Protein AF-A0A832C968-F1 (afdb_monomer_lite)

Structure (mmCIF, N/CA/C/O backbone):
data_AF-A0A832C968-F1
#
_entry.id   AF-A0A832C968-F1
#
loop_
_atom_site.group_PDB
_atom_site.id
_atom_site.type_symbol
_atom_site.label_atom_id
_atom_site.label_alt_id
_atom_site.label_comp_id
_atom_site.label_asym_id
_atom_site.label_entity_id
_atom_site.label_seq_id
_atom_site.pdbx_PDB_ins_code
_atom_site.Cartn_x
_atom_site.Cartn_y
_atom_site.Cartn_z
_atom_site.occupancy
_atom_site.B_iso_or_equiv
_atom_site.auth_seq_id
_atom_site.auth_comp_id
_atom_site.auth_asym_id
_atom_site.auth_atom_id
_atom_site.pdbx_PDB_model_num
ATOM 1 N N . MET A 1 1 ? -15.274 -1.407 5.123 1.00 70.69 1 MET A N 1
ATOM 2 C CA . MET A 1 1 ? -14.852 -0.932 3.786 1.00 70.69 1 MET A CA 1
ATOM 3 C C . MET A 1 1 ? -13.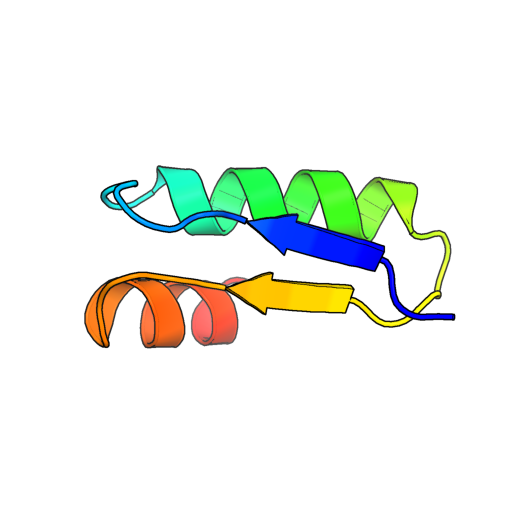343 -0.775 3.813 1.00 70.69 1 MET A C 1
ATOM 5 O O . MET A 1 1 ? -12.836 -0.395 4.859 1.00 70.69 1 MET A O 1
ATOM 9 N N . ALA A 1 2 ? -12.642 -1.140 2.740 1.00 81.81 2 ALA A N 1
ATOM 10 C CA . ALA A 1 2 ? -11.185 -1.036 2.678 1.00 81.81 2 ALA A CA 1
ATOM 11 C C . ALA A 1 2 ? -10.760 0.275 2.001 1.00 81.81 2 ALA A C 1
ATOM 13 O O . ALA A 1 2 ? -11.353 0.663 0.993 1.00 81.81 2 ALA A O 1
ATOM 14 N N . ILE A 1 3 ? -9.738 0.941 2.538 1.00 92.12 3 ILE A N 1
ATOM 15 C CA . ILE A 1 3 ? -9.172 2.166 1.961 1.00 92.12 3 ILE A CA 1
ATOM 16 C C . ILE A 1 3 ? -8.273 1.778 0.791 1.00 92.12 3 ILE A C 1
ATOM 18 O O . ILE A 1 3 ? -7.346 0.987 0.946 1.00 92.12 3 ILE A O 1
ATOM 22 N N . THR A 1 4 ? -8.553 2.311 -0.397 1.00 95.06 4 THR A N 1
ATOM 23 C CA . THR A 1 4 ? -7.782 1.979 -1.602 1.00 95.06 4 THR A CA 1
ATOM 24 C C . THR A 1 4 ? -6.628 2.957 -1.788 1.00 95.06 4 THR A C 1
ATOM 26 O O . THR A 1 4 ? -6.839 4.164 -1.880 1.00 95.06 4 THR A O 1
ATOM 29 N N . VAL A 1 5 ? -5.411 2.428 -1.891 1.00 95.06 5 VAL A N 1
ATOM 30 C CA . VAL A 1 5 ? -4.183 3.177 -2.159 1.00 95.06 5 VAL A CA 1
ATOM 31 C C . VAL A 1 5 ? -3.655 2.777 -3.529 1.00 95.06 5 VAL A C 1
ATO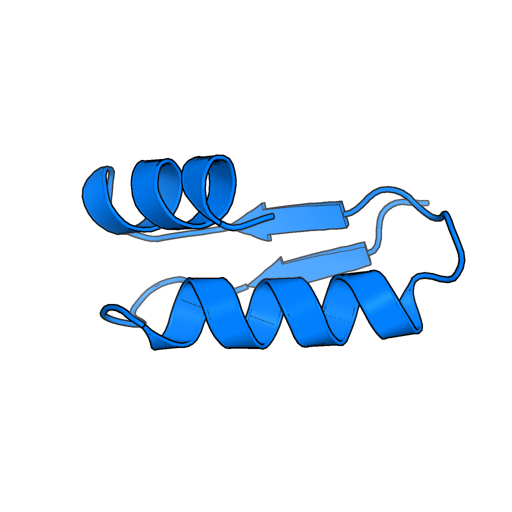M 33 O O . VAL A 1 5 ? -3.086 1.700 -3.703 1.00 95.06 5 VAL A O 1
ATOM 36 N N . ASP A 1 6 ? -3.822 3.657 -4.515 1.00 95.94 6 ASP A N 1
ATOM 37 C CA . ASP A 1 6 ? -3.211 3.471 -5.830 1.00 95.94 6 ASP A CA 1
ATOM 38 C C . ASP A 1 6 ? -1.785 4.039 -5.841 1.00 95.94 6 ASP A C 1
ATOM 40 O O . ASP A 1 6 ? -1.574 5.254 -5.754 1.00 95.94 6 ASP A O 1
ATOM 44 N N . ALA A 1 7 ? -0.803 3.146 -5.913 1.00 95.31 7 ALA A N 1
ATOM 45 C CA . ALA A 1 7 ? 0.620 3.441 -6.016 1.00 95.31 7 ALA A CA 1
ATOM 46 C C . ALA A 1 7 ? 1.234 2.850 -7.302 1.00 95.31 7 ALA A C 1
ATOM 48 O O . ALA A 1 7 ? 2.444 2.618 -7.374 1.00 95.31 7 ALA A O 1
ATOM 49 N N . ARG A 1 8 ? 0.419 2.588 -8.333 1.00 95.44 8 ARG A N 1
ATOM 50 C CA . ARG A 1 8 ? 0.910 2.144 -9.644 1.00 95.44 8 ARG A CA 1
ATOM 51 C C . ARG A 1 8 ? 1.702 3.262 -10.328 1.00 95.44 8 ARG A C 1
ATOM 53 O O . ARG A 1 8 ? 1.353 4.433 -10.226 1.00 95.44 8 ARG A O 1
ATOM 60 N N . GLY A 1 9 ? 2.777 2.894 -11.025 1.00 93.06 9 GLY A N 1
ATOM 61 C CA . GLY A 1 9 ? 3.671 3.840 -11.705 1.00 93.06 9 GLY A CA 1
ATOM 62 C C . GLY A 1 9 ? 4.620 4.593 -10.768 1.00 93.06 9 GLY A C 1
ATOM 63 O O . GLY A 1 9 ? 5.330 5.488 -11.216 1.00 93.06 9 GLY A O 1
ATOM 64 N N . LEU A 1 10 ? 4.637 4.252 -9.476 1.00 92.81 10 LEU A N 1
ATOM 65 C CA . LEU A 1 10 ? 5.559 4.823 -8.504 1.00 92.81 10 LEU A CA 1
ATOM 66 C C . LEU A 1 10 ? 6.729 3.871 -8.246 1.00 92.81 10 LEU A C 1
ATOM 68 O O . LEU A 1 10 ? 6.540 2.736 -7.800 1.00 92.81 10 LEU A O 1
ATOM 72 N N . ASP A 1 11 ? 7.942 4.374 -8.448 1.00 90.81 11 ASP A N 1
ATOM 73 C CA . ASP A 1 11 ? 9.164 3.673 -8.063 1.00 90.81 11 ASP A CA 1
ATOM 74 C C . ASP A 1 11 ? 9.435 3.787 -6.561 1.00 90.81 11 ASP A C 1
ATOM 76 O O . ASP A 1 11 ? 9.014 4.732 -5.882 1.00 90.81 11 ASP A O 1
ATOM 80 N N . CYS A 1 12 ? 10.165 2.813 -6.022 1.00 86.62 12 CYS A N 1
ATOM 81 C CA . CYS A 1 12 ? 10.578 2.831 -4.625 1.00 86.62 12 CYS A CA 1
ATOM 82 C C . CYS A 1 12 ? 11.433 4.074 -4.304 1.00 86.62 12 CYS A C 1
ATOM 84 O O . CYS A 1 12 ? 12.263 4.471 -5.120 1.00 86.62 12 CYS A O 1
ATOM 86 N N . PRO A 1 13 ? 11.247 4.691 -3.119 1.00 94.12 13 PRO A N 1
ATOM 87 C CA . PRO A 1 13 ? 10.450 4.220 -1.975 1.00 94.12 13 PRO A CA 1
ATOM 88 C C . PRO A 1 13 ? 8.983 4.695 -1.955 1.00 94.12 13 PRO A C 1
ATOM 90 O O . PRO A 1 13 ? 8.274 4.447 -0.981 1.00 94.12 13 PRO A O 1
ATOM 93 N N . LYS A 1 14 ? 8.494 5.366 -3.006 1.00 95.06 14 LYS A N 1
ATOM 94 C CA . LYS A 1 14 ? 7.201 6.076 -2.981 1.00 95.06 14 LYS A CA 1
ATOM 95 C C . LYS A 1 14 ? 5.984 5.194 -2.627 1.00 95.06 14 LYS A C 1
ATOM 97 O O . LYS A 1 14 ? 5.183 5.651 -1.813 1.00 95.06 14 LYS A O 1
ATOM 102 N N . PRO A 1 15 ? 5.827 3.950 -3.140 1.00 96.06 15 PRO A N 1
ATOM 103 C CA . PRO A 1 15 ? 4.718 3.077 -2.739 1.00 96.06 15 PRO A CA 1
ATOM 104 C C . PRO A 1 15 ? 4.688 2.764 -1.242 1.00 96.06 15 PRO A C 1
ATOM 106 O O . PRO A 1 15 ? 3.613 2.686 -0.654 1.00 96.06 15 PRO A O 1
ATOM 109 N N . VAL A 1 16 ? 5.861 2.610 -0.621 1.00 96.31 16 VAL A N 1
ATOM 110 C CA . VAL A 1 16 ? 5.988 2.279 0.805 1.00 96.31 16 VAL A CA 1
ATOM 111 C C . VAL A 1 16 ? 5.517 3.455 1.652 1.00 96.31 16 VAL A C 1
ATOM 113 O O . VAL A 1 16 ? 4.665 3.285 2.518 1.00 96.31 16 VAL A O 1
ATOM 116 N N . ILE A 1 17 ? 6.009 4.658 1.341 1.00 96.31 17 ILE A N 1
ATOM 117 C CA . ILE A 1 17 ? 5.654 5.888 2.061 1.00 96.31 17 ILE A CA 1
ATOM 118 C C . ILE A 1 17 ? 4.146 6.142 1.966 1.00 96.31 17 ILE A C 1
ATOM 120 O O . ILE A 1 17 ? 3.484 6.268 2.990 1.00 96.31 17 ILE A O 1
ATOM 124 N N . LYS A 1 18 ? 3.585 6.107 0.751 1.00 95.19 18 LYS A N 1
ATOM 125 C CA . LYS A 1 18 ? 2.157 6.367 0.525 1.00 95.19 18 LYS A CA 1
ATOM 126 C C . LYS A 1 18 ? 1.254 5.361 1.242 1.00 95.19 18 LYS A C 1
ATOM 128 O O . LYS A 1 18 ? 0.183 5.709 1.732 1.00 95.19 18 LYS A O 1
ATOM 133 N N . THR A 1 19 ? 1.680 4.101 1.302 1.00 95.38 19 THR A N 1
ATOM 134 C CA . THR A 1 19 ? 0.930 3.067 2.018 1.00 95.38 19 THR A CA 1
ATOM 135 C C . THR A 1 19 ? 1.016 3.264 3.531 1.00 95.38 19 THR A C 1
ATOM 137 O O . THR A 1 19 ? 0.005 3.108 4.207 1.00 95.38 19 THR A O 1
ATOM 140 N N . LYS A 1 20 ? 2.180 3.661 4.062 1.00 94.94 20 LYS A N 1
ATOM 141 C CA . LYS A 1 20 ? 2.346 3.980 5.485 1.00 94.94 20 LYS A CA 1
ATOM 142 C C . LYS A 1 20 ? 1.444 5.139 5.915 1.00 94.94 20 LYS A C 1
ATOM 144 O O . LYS A 1 20 ? 0.720 5.008 6.893 1.00 94.94 20 LYS A O 1
ATOM 149 N N . GLU A 1 21 ? 1.433 6.227 5.148 1.00 94.69 21 GLU A N 1
ATOM 150 C CA . GLU A 1 21 ? 0.570 7.390 5.403 1.00 94.69 21 GLU A CA 1
ATOM 151 C C . GLU A 1 21 ? -0.913 6.996 5.418 1.00 94.69 21 GLU A C 1
ATOM 153 O O . GLU A 1 21 ? -1.667 7.390 6.306 1.00 94.69 21 GLU A O 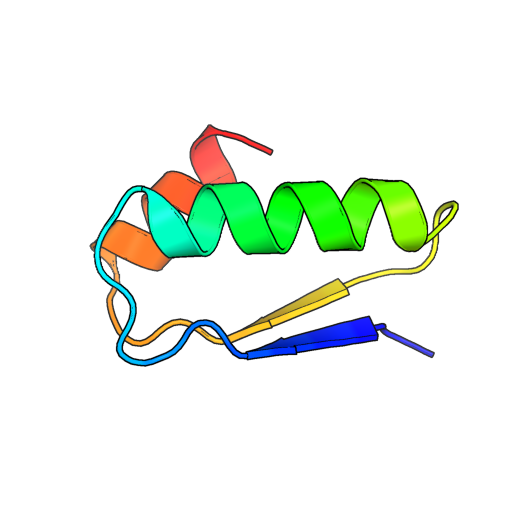1
ATOM 158 N N . ALA A 1 22 ? -1.335 6.170 4.458 1.00 94.06 22 ALA A N 1
ATOM 159 C CA . ALA A 1 22 ? -2.702 5.671 4.410 1.00 94.06 22 ALA A CA 1
ATOM 160 C C . ALA A 1 22 ? -3.025 4.733 5.584 1.00 94.06 22 ALA A C 1
ATOM 162 O O . ALA A 1 22 ? -4.150 4.746 6.074 1.00 94.06 22 ALA A O 1
ATOM 163 N N . LEU A 1 23 ? -2.060 3.932 6.045 1.00 93.50 23 LEU A N 1
ATOM 164 C CA . LEU A 1 23 ? -2.231 3.026 7.181 1.00 93.50 23 LEU A CA 1
ATOM 165 C C . LEU A 1 23 ? -2.423 3.802 8.488 1.00 93.50 23 LEU A C 1
ATOM 167 O O . LEU A 1 23 ? -3.307 3.469 9.275 1.00 93.50 23 LEU A O 1
ATOM 171 N N . GLU A 1 24 ? -1.648 4.869 8.683 1.00 93.00 24 GLU A N 1
ATOM 172 C CA . GLU A 1 24 ? -1.786 5.783 9.821 1.00 93.00 24 GLU A CA 1
ATOM 173 C C . GLU A 1 24 ? -3.159 6.479 9.820 1.00 93.00 24 GLU A C 1
ATOM 175 O O . GLU A 1 24 ? -3.788 6.619 10.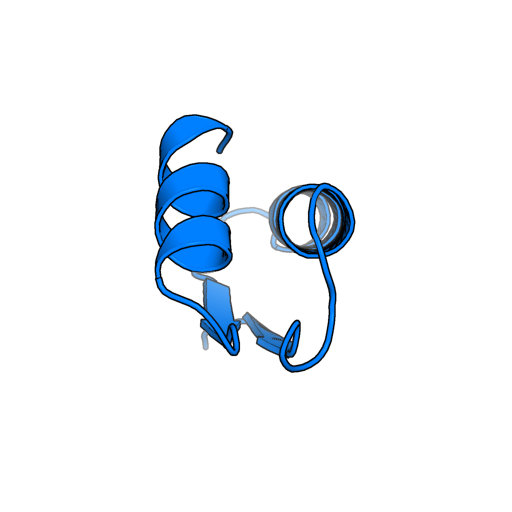868 1.00 93.00 24 GLU A O 1
ATOM 180 N N . GLN A 1 25 ? -3.671 6.846 8.641 1.00 91.94 25 GLN A N 1
ATOM 181 C CA . GLN A 1 25 ? -4.993 7.466 8.487 1.00 91.94 25 GLN A CA 1
ATOM 182 C C . GLN A 1 25 ? -6.156 6.472 8.591 1.00 91.94 25 GLN A C 1
ATOM 184 O O . GLN A 1 25 ? -7.274 6.862 8.924 1.00 91.94 25 GLN A O 1
ATOM 189 N N . ALA A 1 26 ? -5.918 5.190 8.312 1.00 90.56 26 ALA A N 1
ATOM 190 C CA . ALA A 1 26 ? -6.964 4.177 8.255 1.00 90.56 26 ALA A CA 1
ATOM 191 C C . ALA A 1 26 ? -7.557 3.809 9.619 1.00 90.56 26 ALA A C 1
ATOM 193 O O . ALA A 1 26 ? -8.607 3.171 9.656 1.00 90.56 26 ALA A O 1
ATOM 194 N N . ALA A 1 27 ? -6.910 4.180 10.731 1.00 87.31 27 ALA A N 1
ATOM 195 C CA . ALA A 1 27 ? -7.399 3.947 12.095 1.00 87.31 27 ALA A CA 1
ATOM 196 C C . ALA A 1 27 ? -7.892 2.499 12.341 1.00 87.31 27 ALA A C 1
ATOM 198 O O . ALA A 1 27 ? -8.919 2.272 12.980 1.00 87.31 27 ALA A O 1
ATOM 199 N N . GLY A 1 28 ? -7.170 1.508 11.801 1.00 86.44 28 GLY A N 1
ATOM 200 C CA . GLY A 1 28 ? -7.504 0.082 11.917 1.00 86.44 28 GLY A CA 1
ATOM 201 C C . GLY A 1 28 ? -8.411 -0.476 10.812 1.00 86.44 28 GLY A C 1
ATOM 202 O O . GLY A 1 28 ? -8.741 -1.661 10.836 1.00 86.44 28 GLY A O 1
ATOM 203 N N . GLN A 1 29 ? -8.805 0.331 9.824 1.00 91.69 29 GLN A N 1
ATOM 204 C CA . GLN A 1 29 ? -9.475 -0.166 8.623 1.00 91.69 29 GLN A CA 1
ATOM 205 C C . GLN A 1 29 ? -8.483 -0.884 7.692 1.00 91.69 29 GLN A C 1
ATOM 207 O O . GLN A 1 29 ? -7.326 -0.480 7.592 1.00 91.69 29 GLN A O 1
ATOM 212 N N . PRO A 1 30 ? -8.915 -1.939 6.979 1.00 92.44 30 PRO A N 1
ATOM 213 C CA . PRO A 1 30 ? -8.062 -2.629 6.016 1.00 92.44 30 PRO A CA 1
ATOM 214 C C . PRO A 1 30 ? -7.731 -1.735 4.813 1.00 92.44 30 PRO A C 1
ATOM 216 O O . PRO A 1 30 ? -8.569 -0.947 4.371 1.00 92.44 30 PRO A O 1
ATOM 219 N N . LEU A 1 31 ? -6.535 -1.900 4.241 1.00 94.50 31 LEU A N 1
ATOM 220 C CA . LEU A 1 31 ? -6.110 -1.210 3.019 1.00 94.50 31 LEU A CA 1
ATOM 221 C C . LEU A 1 31 ? -6.068 -2.165 1.822 1.00 94.50 31 LEU A C 1
ATOM 223 O O . LEU A 1 31 ? -5.650 -3.315 1.941 1.00 94.50 31 LEU A O 1
ATOM 227 N N . LEU A 1 32 ? -6.431 -1.651 0.648 1.00 95.19 32 LEU A N 1
ATOM 228 C CA . LEU A 1 32 ? -6.187 -2.273 -0.649 1.00 95.19 32 LEU A CA 1
ATOM 229 C C . LEU A 1 32 ? -5.115 -1.470 -1.389 1.00 95.19 32 LEU A C 1
ATOM 231 O O . LEU A 1 32 ? -5.379 -0.364 -1.852 1.00 95.19 32 LEU A O 1
ATOM 235 N N . VAL A 1 33 ? -3.914 -2.027 -1.522 1.00 95.62 33 VAL A N 1
ATOM 236 C CA . VAL A 1 33 ? -2.767 -1.332 -2.122 1.00 95.62 33 VAL A CA 1
ATOM 237 C C . VAL A 1 33 ? -2.501 -1.874 -3.521 1.00 95.62 33 VAL A C 1
ATOM 239 O O . VAL A 1 33 ? -2.246 -3.066 -3.696 1.00 95.62 33 VAL A O 1
ATOM 242 N N . MET A 1 34 ? -2.538 -1.002 -4.527 1.00 96.62 34 MET A N 1
ATOM 243 C CA . MET A 1 34 ? -2.243 -1.349 -5.917 1.00 96.62 34 MET A CA 1
ATOM 244 C C . MET A 1 34 ? -0.860 -0.833 -6.306 1.00 96.62 34 MET A C 1
ATOM 246 O O . MET A 1 34 ? -0.577 0.354 -6.183 1.00 96.62 34 MET A O 1
ATOM 250 N N . VAL A 1 35 ? -0.006 -1.714 -6.821 1.00 96.19 35 VAL A N 1
ATOM 251 C CA . VAL A 1 35 ? 1.359 -1.389 -7.265 1.00 96.19 35 VAL A CA 1
ATOM 252 C C . VAL A 1 35 ? 1.616 -1.959 -8.655 1.00 96.19 35 VAL A C 1
ATOM 254 O O . VAL A 1 35 ? 0.951 -2.902 -9.078 1.00 96.19 35 VAL A O 1
ATOM 257 N N . SER A 1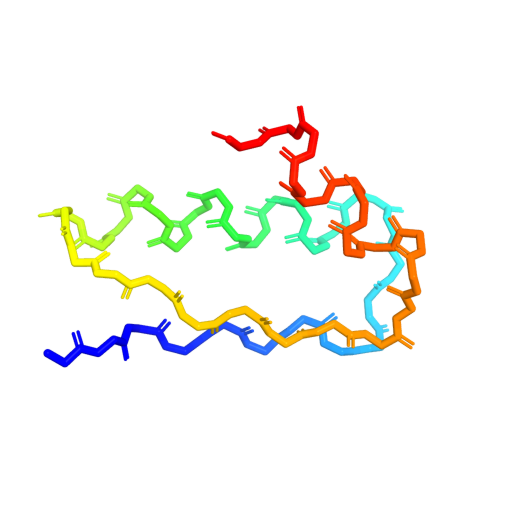 36 ? 2.570 -1.377 -9.382 1.00 93.50 36 SER A N 1
ATOM 258 C CA . SER A 1 36 ? 2.866 -1.745 -10.776 1.00 93.50 36 SER A CA 1
ATOM 259 C C . SER A 1 36 ? 4.004 -2.752 -10.942 1.00 93.50 36 SER A C 1
ATOM 261 O O . SER A 1 36 ? 4.229 -3.213 -12.055 1.00 93.50 36 SER A O 1
ATOM 263 N N . SER A 1 37 ? 4.735 -3.093 -9.876 1.00 94.75 37 SER A N 1
ATOM 264 C CA . SER A 1 37 ? 5.871 -4.016 -9.956 1.00 94.75 37 SER A CA 1
ATOM 265 C C . SER A 1 37 ? 5.926 -4.978 -8.768 1.00 94.75 37 SER A C 1
ATOM 267 O O . SER A 1 37 ? 5.463 -4.664 -7.666 1.00 94.75 37 SER A O 1
ATOM 269 N N . ALA A 1 38 ? 6.533 -6.146 -8.989 1.00 94.69 38 ALA A N 1
ATOM 270 C CA . ALA A 1 38 ? 6.789 -7.122 -7.933 1.00 94.69 38 ALA A CA 1
ATOM 271 C C . ALA A 1 38 ? 7.727 -6.559 -6.852 1.00 94.69 38 ALA A C 1
ATOM 273 O O . ALA A 1 38 ? 7.459 -6.744 -5.670 1.00 94.69 38 ALA A O 1
ATOM 274 N N . ALA A 1 39 ? 8.753 -5.794 -7.245 1.00 94.00 39 ALA A N 1
ATOM 275 C CA . ALA A 1 39 ? 9.673 -5.149 -6.310 1.00 94.00 39 ALA A CA 1
ATOM 276 C C . ALA A 1 39 ? 8.947 -4.153 -5.390 1.00 94.00 39 ALA A C 1
ATOM 278 O O . ALA A 1 39 ? 9.156 -4.152 -4.179 1.00 94.00 39 ALA A O 1
ATOM 279 N N . SER A 1 40 ? 8.037 -3.341 -5.940 1.00 94.62 40 SER A N 1
ATOM 280 C CA . SER A 1 40 ? 7.200 -2.435 -5.146 1.00 94.62 40 SER A CA 1
ATOM 281 C C . SER A 1 40 ? 6.322 -3.214 -4.164 1.00 94.62 40 SER A C 1
ATOM 283 O O . SER A 1 40 ? 6.235 -2.824 -3.004 1.00 94.62 40 SER A O 1
ATOM 285 N N . LYS A 1 41 ? 5.707 -4.325 -4.598 1.00 94.69 41 LYS A N 1
ATOM 286 C CA . LYS A 1 41 ? 4.893 -5.194 -3.730 1.00 94.69 41 LYS A CA 1
ATOM 287 C C . LYS A 1 41 ? 5.714 -5.763 -2.573 1.00 94.69 41 LYS A C 1
ATOM 289 O O . LYS A 1 41 ? 5.283 -5.685 -1.429 1.00 94.69 41 LYS A O 1
ATOM 294 N N . GLU A 1 42 ? 6.880 -6.326 -2.867 1.00 96.38 42 GLU A N 1
ATOM 295 C CA . GLU A 1 42 ? 7.749 -6.945 -1.865 1.00 96.38 42 GLU A CA 1
ATOM 296 C C . GLU A 1 42 ? 8.264 -5.920 -0.852 1.00 96.38 42 GLU A C 1
ATOM 298 O O . GLU A 1 42 ? 8.214 -6.164 0.350 1.00 96.38 42 GLU A O 1
ATOM 303 N N . ASN A 1 43 ? 8.647 -4.727 -1.313 1.00 95.25 43 ASN A N 1
ATOM 304 C CA . ASN A 1 43 ? 9.047 -3.640 -0.424 1.00 95.25 43 ASN A CA 1
ATOM 305 C C . ASN A 1 43 ? 7.887 -3.161 0.463 1.00 95.25 43 ASN A C 1
ATOM 307 O O . ASN A 1 43 ? 8.082 -2.969 1.657 1.00 95.25 43 ASN A O 1
ATOM 311 N N . VAL A 1 44 ? 6.675 -3.006 -0.079 1.00 94.38 44 VAL A N 1
ATOM 312 C CA . VAL A 1 44 ? 5.495 -2.639 0.725 1.00 94.38 44 VAL A CA 1
ATOM 313 C C . VAL A 1 44 ? 5.233 -3.682 1.818 1.00 94.38 44 VAL A C 1
ATOM 315 O O . VAL A 1 44 ? 5.008 -3.298 2.956 1.00 94.38 44 VAL A O 1
ATOM 318 N N . ILE A 1 45 ? 5.331 -4.979 1.508 1.00 93.69 45 ILE A N 1
ATOM 319 C CA . ILE A 1 45 ? 5.150 -6.064 2.492 1.00 93.69 45 ILE A CA 1
ATOM 320 C C . ILE A 1 45 ? 6.276 -6.090 3.535 1.00 93.69 45 ILE A C 1
ATOM 322 O O . ILE A 1 45 ? 6.043 -6.426 4.688 1.00 93.69 45 ILE A O 1
ATOM 326 N N . ARG A 1 46 ? 7.512 -5.778 3.138 1.00 95.19 46 ARG A N 1
ATOM 327 C CA . ARG A 1 46 ? 8.678 -5.854 4.026 1.00 95.19 46 ARG A CA 1
ATOM 328 C C . ARG A 1 46 ? 8.753 -4.704 5.036 1.00 95.19 46 ARG A C 1
ATOM 330 O O . ARG A 1 46 ? 9.384 -4.871 6.077 1.00 95.19 46 ARG A O 1
ATOM 337 N N . PHE A 1 47 ? 8.197 -3.540 4.704 1.00 92.19 47 PHE A N 1
ATOM 338 C CA . PHE A 1 47 ? 8.387 -2.296 5.463 1.00 92.19 47 PHE A CA 1
ATOM 339 C C . PHE A 1 47 ? 7.127 -1.781 6.184 1.00 92.19 47 PHE A C 1
ATOM 341 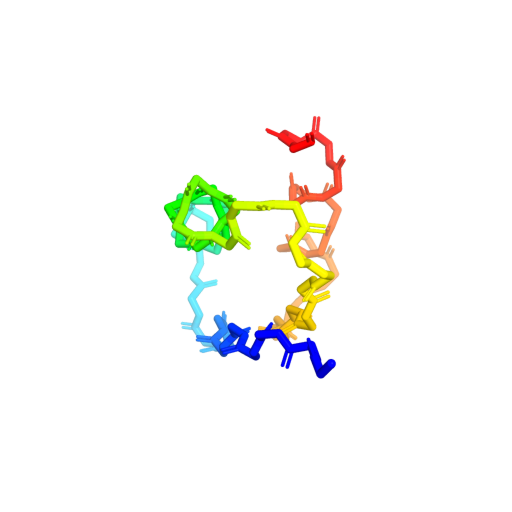O O . PHE A 1 47 ? 7.188 -0.695 6.767 1.00 92.19 47 PHE A O 1
ATOM 348 N N . LEU A 1 48 ? 6.017 -2.525 6.157 1.00 87.38 48 LEU A N 1
ATOM 349 C CA . LEU A 1 48 ? 4.755 -2.220 6.850 1.00 87.38 48 LEU A CA 1
ATOM 350 C C . LEU A 1 48 ? 4.340 -3.383 7.745 1.00 87.38 48 LEU A C 1
ATOM 352 O O . LEU A 1 48 ? 3.827 -3.091 8.845 1.00 87.38 48 LEU A O 1
#

pLDDT: mean 92.97, std 4.43, range [70.69, 96.62]

Sequence (48 aa):
MAITVDARGLDCPKPVIKTKEALEQAAGQPLLVMVSSAASKENVIRFL

Foldseek 3Di:
DAAEAEPEPPDPPVQQVSVVVVVVVCPPHHYHYDYHDPVSVVNNVVRD

Radius of gyration: 9.87 Å; chains: 1; bounding box: 25×15×24 Å

Secondary structure (DSSP, 8-state):
-PEEEEETTPPTTHHHHHHHHHHHHTTT--EEEEESSHHHHHHHHHH-